Protein AF-Q822H2-F1 (afdb_monomer_lite)

Organism: Chlamydia caviae (strain ATCC VR-813 / DSM 19441 / 03DC25 / GPIC) (NCBI:txid227941)

Foldseek 3Di:
DVVVVVVLVVVLVVVLVPDDPVLNVVLVVLLVVLVVLLVVLVVVLVVVVVCCCVPVVDDPPDQVVSLVSLVVDPSSVSNLVSLQVNCVSSVHDSVCSDSVNDDSVVVVVSVVVSVVVVVVSVVVVVVVVVVVVVVVVVVVVVVVVVVVVVVVVVVVVVVVVVVVVVVVVVVVVVVD

Structure (mmCIF, N/CA/C/O backbone):
data_AF-Q822H2-F1
#
_entry.id   AF-Q822H2-F1
#
loop_
_atom_site.group_PDB
_atom_site.id
_atom_site.type_symbol
_atom_site.label_atom_id
_atom_site.label_alt_id
_atom_site.label_comp_id
_atom_site.label_asym_id
_atom_site.label_entity_id
_atom_site.label_seq_id
_atom_site.pdbx_PDB_ins_code
_atom_site.Cartn_x
_atom_site.Cartn_y
_atom_site.Cartn_z
_atom_site.occupancy
_atom_site.B_iso_or_equiv
_atom_site.auth_seq_id
_atom_site.auth_comp_id
_atom_site.auth_asym_id
_atom_site.auth_atom_id
_atom_site.pdbx_PDB_model_num
ATOM 1 N N . MET A 1 1 ? -24.611 4.554 -2.591 1.00 46.03 1 MET A N 1
ATOM 2 C CA . MET A 1 1 ? -23.243 4.118 -2.223 1.00 46.03 1 MET A CA 1
ATOM 3 C C . MET A 1 1 ? -22.209 4.494 -3.280 1.00 46.03 1 MET A C 1
ATOM 5 O O . MET A 1 1 ? -21.252 5.153 -2.912 1.00 46.03 1 MET A O 1
ATOM 9 N N . GLN A 1 2 ? -22.403 4.170 -4.566 1.00 32.94 2 GLN A N 1
ATOM 10 C CA . GLN A 1 2 ? -21.425 4.441 -5.641 1.00 32.94 2 GLN A CA 1
ATOM 11 C C . GLN A 1 2 ? -20.994 5.918 -5.790 1.00 32.94 2 GLN A C 1
ATOM 13 O O . GLN A 1 2 ? -19.800 6.196 -5.776 1.00 32.94 2 GLN A O 1
ATOM 18 N N . GLU A 1 3 ? -21.927 6.878 -5.804 1.00 32.03 3 GLU A N 1
ATOM 19 C CA . GLU A 1 3 ? -21.590 8.315 -5.943 1.00 32.03 3 GLU A CA 1
ATOM 20 C C . GLU A 1 3 ? -20.740 8.882 -4.790 1.00 32.03 3 GLU A C 1
ATOM 22 O O . GLU A 1 3 ? -19.946 9.804 -4.980 1.00 32.03 3 GLU A O 1
ATOM 27 N N . HIS A 1 4 ? -20.906 8.351 -3.574 1.00 41.09 4 HIS A N 1
ATOM 28 C CA . HIS A 1 4 ? -20.140 8.798 -2.407 1.00 41.09 4 HIS A CA 1
ATOM 29 C C . HIS A 1 4 ? -18.696 8.282 -2.443 1.00 41.09 4 HIS A C 1
ATOM 31 O O . HIS A 1 4 ? -17.794 8.966 -1.961 1.00 41.09 4 HIS A O 1
ATOM 37 N N . VAL A 1 5 ? -18.483 7.104 -3.036 1.00 45.78 5 VAL A N 1
ATOM 38 C CA . VAL A 1 5 ? -17.160 6.501 -3.232 1.00 45.78 5 VAL A CA 1
ATOM 39 C C . VAL A 1 5 ? -16.398 7.238 -4.338 1.00 45.78 5 VAL A C 1
ATOM 41 O O . VAL A 1 5 ? -15.243 7.599 -4.133 1.00 45.78 5 VAL A O 1
ATOM 44 N N . GLU A 1 6 ? -17.053 7.575 -5.454 1.00 45.03 6 GLU A N 1
ATOM 45 C CA . GLU A 1 6 ? -16.429 8.322 -6.562 1.00 45.03 6 GLU A CA 1
ATOM 46 C C . GLU A 1 6 ? -16.009 9.744 -6.159 1.00 45.03 6 GLU A C 1
ATOM 48 O O . GLU A 1 6 ? -14.879 10.158 -6.424 1.00 45.03 6 GLU A O 1
ATOM 53 N N . LYS A 1 7 ? -16.865 10.483 -5.435 1.00 52.97 7 LYS A N 1
ATOM 54 C CA . LYS A 1 7 ? -16.507 11.822 -4.924 1.00 52.97 7 LYS A CA 1
ATOM 55 C C . LYS A 1 7 ? -15.337 11.793 -3.938 1.00 52.97 7 LYS A C 1
ATOM 57 O O . LYS A 1 7 ? -14.556 12.742 -3.893 1.00 52.97 7 LYS A O 1
ATOM 62 N N . ARG A 1 8 ? -15.219 10.733 -3.133 1.00 53.25 8 ARG A N 1
ATOM 63 C CA . ARG A 1 8 ? -14.125 10.566 -2.163 1.00 53.25 8 ARG A CA 1
ATOM 64 C C . ARG A 1 8 ? -12.818 10.153 -2.841 1.00 53.25 8 ARG A C 1
ATOM 66 O O . ARG A 1 8 ? -11.791 10.739 -2.516 1.00 53.25 8 ARG A O 1
ATOM 73 N N . SER A 1 9 ? -12.875 9.259 -3.831 1.00 52.75 9 SER A N 1
ATOM 74 C CA . SER A 1 9 ? -11.721 8.888 -4.668 1.00 52.75 9 SER A CA 1
ATOM 75 C C . SER A 1 9 ? -11.127 10.107 -5.376 1.00 52.75 9 SER A C 1
ATOM 77 O O . SER A 1 9 ? -9.930 10.355 -5.282 1.00 52.75 9 SER A O 1
ATOM 79 N N . SER A 1 10 ? -11.978 10.946 -5.976 1.00 57.53 10 SER A N 1
ATOM 80 C CA . SER A 1 10 ? -11.544 12.160 -6.680 1.00 57.53 10 SER A CA 1
ATOM 81 C C . SER A 1 10 ? -10.872 13.190 -5.759 1.00 57.53 10 SER A C 1
ATOM 83 O O . SER A 1 10 ? -9.892 13.831 -6.139 1.00 57.53 10 SER A O 1
ATOM 85 N N . ARG A 1 11 ? -11.358 13.337 -4.518 1.00 57.97 11 ARG A N 1
ATOM 86 C CA . ARG A 1 11 ? -10.758 14.252 -3.533 1.00 57.97 11 ARG A CA 1
ATOM 87 C C . ARG A 1 11 ? -9.379 13.771 -3.085 1.00 57.97 11 ARG A C 1
ATOM 89 O O . ARG A 1 11 ? -8.495 14.592 -2.850 1.00 57.97 11 ARG A O 1
ATOM 96 N N . MET A 1 12 ? -9.203 12.460 -2.994 1.00 58.16 12 MET A N 1
ATOM 97 C CA . MET A 1 12 ? -7.964 11.839 -2.559 1.00 58.16 12 MET A CA 1
ATOM 98 C C . MET A 1 12 ? -6.890 11.858 -3.653 1.00 58.16 12 MET A C 1
ATOM 100 O O . MET A 1 12 ? -5.754 12.236 -3.380 1.00 58.16 12 MET A O 1
ATOM 104 N N . GLU A 1 13 ? -7.269 11.586 -4.902 1.00 58.16 13 GLU A N 1
ATOM 105 C CA . GLU A 1 13 ? -6.408 11.778 -6.079 1.00 58.16 13 GLU A CA 1
ATOM 106 C C . GLU A 1 13 ? -5.915 13.233 -6.182 1.00 58.16 13 GLU A C 1
ATOM 108 O O . GLU A 1 13 ? -4.716 13.465 -6.326 1.00 58.16 13 GLU A O 1
ATOM 113 N N . SER A 1 14 ? -6.794 14.221 -5.956 1.00 59.69 14 SER A N 1
ATOM 114 C CA . SER A 1 14 ? -6.397 15.640 -5.977 1.00 59.69 14 SER A CA 1
ATOM 115 C C . SER A 1 14 ? -5.402 16.038 -4.879 1.00 59.69 14 SER A C 1
ATOM 117 O O . SER A 1 14 ? -4.651 16.998 -5.049 1.00 59.69 14 SER A O 1
ATOM 119 N N . TYR A 1 15 ? -5.392 15.323 -3.747 1.00 65.31 15 TYR A N 1
ATOM 120 C CA . TYR A 1 15 ? -4.466 15.601 -2.650 1.00 65.31 15 TYR A CA 1
ATOM 121 C C . TYR A 1 15 ? -3.052 15.169 -3.030 1.00 65.31 15 TYR A C 1
ATOM 123 O O . TYR A 1 15 ? -2.123 15.972 -2.946 1.00 65.31 15 TYR A O 1
ATOM 131 N N . PHE A 1 16 ? -2.907 13.943 -3.539 1.00 65.69 16 PHE A N 1
ATOM 132 C CA . PHE A 1 16 ? -1.616 13.421 -3.982 1.00 65.69 16 PHE A CA 1
ATOM 133 C C . PHE A 1 16 ? -1.045 14.170 -5.192 1.00 65.69 16 PHE A C 1
ATOM 135 O O . PHE A 1 16 ? 0.173 14.301 -5.287 1.00 65.69 16 PHE A O 1
ATOM 142 N N . ASP A 1 17 ? -1.893 14.695 -6.080 1.00 67.00 17 ASP A N 1
ATOM 143 C CA . ASP A 1 17 ? -1.457 15.492 -7.237 1.00 67.00 17 ASP A CA 1
ATOM 144 C C . ASP A 1 17 ? -0.901 16.876 -6.854 1.00 67.00 17 ASP A C 1
ATOM 146 O O . ASP A 1 17 ? -0.179 17.494 -7.636 1.00 67.00 17 ASP A O 1
ATOM 150 N N . SER A 1 18 ? -1.223 17.371 -5.654 1.00 71.31 18 SER A N 1
ATOM 151 C CA . SER A 1 18 ? -0.764 18.678 -5.159 1.00 71.31 18 SER A CA 1
ATOM 152 C C . SER A 1 18 ? 0.570 18.640 -4.403 1.00 71.31 18 SER A C 1
ATOM 154 O O . SER A 1 18 ? 1.120 19.698 -4.097 1.00 71.31 18 SER A O 1
ATOM 156 N N . MET A 1 19 ? 1.081 17.444 -4.098 1.00 76.38 19 MET A N 1
ATOM 157 C CA . MET A 1 19 ? 2.291 17.241 -3.298 1.00 76.38 19 MET A CA 1
ATOM 158 C C . MET A 1 19 ? 3.548 17.187 -4.167 1.00 76.38 19 MET A C 1
ATOM 160 O O . MET A 1 19 ? 3.522 16.697 -5.299 1.00 76.38 19 MET A O 1
ATOM 164 N N . SER A 1 20 ? 4.676 17.642 -3.620 1.00 77.62 20 SER A N 1
ATOM 165 C CA . SER A 1 20 ? 5.979 17.393 -4.240 1.00 77.62 20 SER A CA 1
ATOM 166 C C . SER A 1 20 ? 6.336 15.898 -4.178 1.00 77.62 20 SER A C 1
ATOM 168 O O . SER A 1 20 ? 5.795 15.146 -3.364 1.00 77.62 20 SER A O 1
ATOM 170 N N . ASN A 1 21 ? 7.274 15.444 -5.016 1.00 74.25 21 ASN A N 1
ATOM 171 C CA . ASN A 1 21 ? 7.741 14.052 -4.960 1.00 74.25 21 ASN A CA 1
ATOM 172 C C . ASN A 1 21 ? 8.345 13.695 -3.591 1.00 74.25 21 ASN A C 1
ATOM 174 O O . ASN A 1 21 ? 8.115 12.597 -3.098 1.00 74.25 21 ASN A O 1
ATOM 178 N N . GLU A 1 22 ? 9.069 14.626 -2.970 1.00 76.94 22 GLU A N 1
ATOM 179 C CA . GLU A 1 22 ? 9.709 14.438 -1.660 1.00 76.94 22 GLU A CA 1
ATOM 180 C C . GLU A 1 22 ? 8.665 14.341 -0.540 1.00 76.94 22 GLU A C 1
ATOM 182 O O . GLU A 1 22 ? 8.757 13.483 0.334 1.00 76.94 22 GLU A O 1
ATOM 187 N N . GLU A 1 23 ? 7.626 15.178 -0.589 1.00 79.44 23 GLU A N 1
ATOM 188 C CA . GLU A 1 23 ? 6.507 15.119 0.355 1.00 79.44 23 GLU A CA 1
ATOM 189 C C . GLU A 1 23 ? 5.707 13.823 0.189 1.00 79.44 23 GLU A C 1
ATOM 191 O O . GLU A 1 23 ? 5.246 13.241 1.170 1.00 79.44 23 GLU A O 1
ATOM 196 N N . ARG A 1 24 ? 5.544 13.359 -1.055 1.00 78.38 24 ARG A N 1
ATOM 197 C CA . ARG A 1 24 ? 4.841 12.114 -1.370 1.00 78.38 24 ARG A CA 1
ATOM 198 C C . ARG A 1 24 ? 5.603 10.893 -0.862 1.00 78.38 24 ARG A C 1
ATOM 200 O O . ARG A 1 24 ? 4.973 9.972 -0.355 1.00 78.38 24 ARG A O 1
ATOM 207 N N . GLU A 1 25 ? 6.928 10.893 -0.982 1.00 80.31 25 GLU A N 1
ATOM 208 C CA . GLU A 1 25 ? 7.800 9.834 -0.464 1.00 80.31 25 GLU A CA 1
ATOM 209 C C . GLU A 1 25 ? 7.819 9.827 1.073 1.00 80.31 25 GLU A C 1
ATOM 211 O O . GLU A 1 25 ? 7.608 8.783 1.681 1.00 80.31 25 GLU A O 1
ATOM 216 N N . ALA A 1 26 ? 7.922 10.996 1.713 1.00 84.69 26 ALA A N 1
ATOM 217 C CA . ALA A 1 26 ? 7.837 11.100 3.172 1.00 84.69 26 ALA A CA 1
ATOM 218 C C . ALA A 1 26 ? 6.476 10.628 3.720 1.00 84.69 26 ALA A C 1
ATOM 220 O O . ALA A 1 26 ? 6.416 9.904 4.715 1.00 84.69 26 ALA A O 1
ATOM 221 N N . LEU A 1 27 ? 5.377 11.001 3.055 1.00 85.19 27 LEU A N 1
ATOM 222 C CA . LEU A 1 27 ? 4.035 10.529 3.402 1.00 85.19 27 LEU A CA 1
ATOM 223 C C . LEU A 1 27 ? 3.900 9.015 3.195 1.00 85.19 27 LEU A C 1
ATOM 225 O O . LEU A 1 27 ? 3.274 8.342 4.009 1.00 85.19 27 LEU A O 1
ATOM 229 N N . ALA A 1 28 ? 4.481 8.478 2.122 1.00 83.38 28 ALA A N 1
ATOM 230 C CA . ALA A 1 28 ? 4.484 7.050 1.827 1.00 83.38 28 ALA A CA 1
ATOM 231 C C . ALA A 1 28 ? 5.176 6.239 2.933 1.00 83.38 28 ALA A C 1
ATOM 233 O O . ALA A 1 28 ? 4.590 5.279 3.431 1.00 83.38 28 ALA A O 1
ATOM 234 N N . ASP A 1 29 ? 6.361 6.663 3.374 1.00 86.94 29 ASP A N 1
ATOM 235 C CA . ASP A 1 29 ? 7.103 6.002 4.455 1.00 86.94 29 ASP A CA 1
ATOM 236 C C . ASP A 1 29 ? 6.360 6.080 5.799 1.00 86.94 29 ASP A C 1
ATOM 238 O O . ASP A 1 29 ? 6.327 5.116 6.575 1.00 86.94 29 ASP A O 1
ATOM 242 N N . GLN A 1 30 ? 5.719 7.221 6.068 1.00 89.75 30 GLN A N 1
ATOM 243 C CA . GLN A 1 30 ? 4.905 7.407 7.266 1.00 89.75 30 GLN A CA 1
ATOM 244 C C . GLN A 1 30 ? 3.674 6.491 7.254 1.00 89.75 30 GLN A C 1
ATOM 246 O O . GLN A 1 30 ? 3.387 5.831 8.253 1.00 89.75 30 GLN A O 1
ATOM 251 N N . LEU A 1 31 ? 2.973 6.405 6.121 1.00 89.56 31 LEU A N 1
ATOM 252 C CA . LEU A 1 31 ? 1.834 5.505 5.952 1.00 89.56 31 LEU A CA 1
ATOM 253 C C . LEU A 1 31 ? 2.256 4.036 6.054 1.00 89.56 31 LEU A C 1
ATOM 255 O O . LEU A 1 31 ? 1.596 3.282 6.762 1.00 89.56 31 LEU A O 1
ATOM 259 N N . ASP A 1 32 ? 3.358 3.632 5.416 1.00 90.00 32 ASP A N 1
ATOM 260 C CA . ASP A 1 32 ? 3.882 2.261 5.494 1.00 90.00 32 ASP A CA 1
ATOM 261 C C . ASP A 1 32 ? 4.180 1.868 6.955 1.00 90.00 32 ASP A C 1
ATOM 263 O O . ASP A 1 32 ? 3.795 0.783 7.399 1.00 90.00 32 ASP A O 1
ATOM 267 N N . SER A 1 33 ? 4.764 2.782 7.737 1.00 92.06 33 SER A N 1
ATOM 268 C CA . SER A 1 33 ? 5.019 2.577 9.170 1.00 92.06 33 SER A CA 1
ATOM 269 C C . SER A 1 33 ? 3.724 2.419 9.979 1.00 92.06 33 SER A C 1
ATOM 271 O O . SER A 1 33 ? 3.618 1.522 10.813 1.00 92.06 33 SER A O 1
ATOM 273 N N . LEU A 1 34 ? 2.711 3.250 9.720 1.00 93.69 34 LEU A N 1
ATOM 274 C CA . LEU A 1 34 ? 1.421 3.186 10.419 1.00 93.69 34 LEU A CA 1
ATOM 275 C C . LEU A 1 34 ? 0.611 1.936 10.041 1.00 93.69 34 LEU A C 1
ATOM 277 O O . LE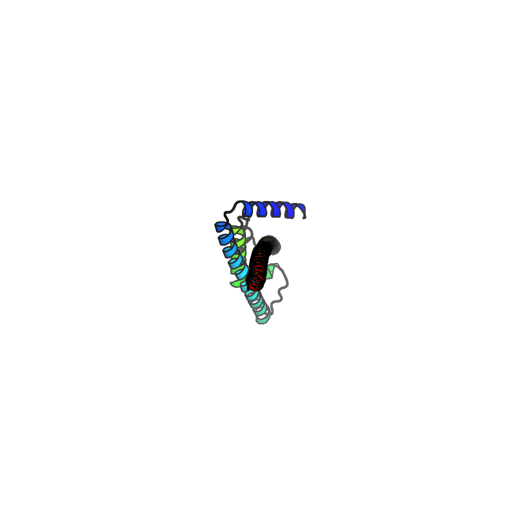U A 1 34 ? -0.006 1.310 10.903 1.00 93.69 34 LEU A O 1
ATOM 281 N N . PHE A 1 35 ? 0.642 1.520 8.773 1.00 91.25 35 PHE A N 1
ATOM 282 C CA . PHE A 1 35 ? 0.020 0.267 8.343 1.00 91.25 35 PHE A CA 1
ATOM 283 C C . PHE A 1 35 ? 0.683 -0.948 8.989 1.00 91.25 35 PHE A C 1
ATOM 285 O O . PHE A 1 35 ? -0.012 -1.903 9.339 1.00 91.25 35 PHE A O 1
ATOM 292 N N . GLN A 1 36 ? 2.000 -0.905 9.194 1.00 92.38 36 GLN A N 1
ATOM 293 C CA . GLN A 1 36 ? 2.707 -1.952 9.921 1.00 92.38 36 GLN A CA 1
ATOM 294 C C . GLN A 1 36 ? 2.227 -2.047 11.379 1.00 92.38 36 GLN A C 1
ATOM 296 O O . GLN A 1 36 ? 1.948 -3.151 11.847 1.00 92.38 36 GLN A O 1
ATOM 301 N N . VAL A 1 37 ? 2.026 -0.909 12.058 1.00 94.50 37 VAL A N 1
ATOM 302 C CA . VAL A 1 37 ? 1.448 -0.872 13.416 1.00 94.50 37 VAL A CA 1
ATOM 303 C C . VAL A 1 37 ? 0.068 -1.531 13.446 1.00 94.50 37 VAL A C 1
ATOM 305 O O . VAL A 1 37 ? -0.190 -2.351 14.322 1.00 94.50 37 VAL A O 1
ATOM 308 N N . LEU A 1 38 ? -0.805 -1.247 12.471 1.00 92.38 38 LEU A N 1
ATOM 309 C CA . LEU A 1 38 ? -2.130 -1.881 12.404 1.00 92.38 38 LEU A CA 1
ATOM 310 C C . LEU A 1 38 ? -2.050 -3.412 12.287 1.00 92.38 38 LEU A C 1
ATOM 312 O O . LEU A 1 38 ? -2.862 -4.117 12.887 1.00 92.38 38 LEU A O 1
ATOM 316 N N . VAL A 1 39 ? -1.083 -3.936 11.529 1.00 91.00 39 VAL A N 1
ATOM 317 C CA . VAL A 1 39 ? -0.891 -5.386 11.374 1.00 91.00 39 VAL A CA 1
ATOM 318 C C . VAL A 1 39 ? -0.379 -6.012 12.670 1.00 91.00 39 VAL A C 1
ATOM 320 O O . VAL A 1 39 ? -0.913 -7.033 13.102 1.00 91.00 39 VAL A O 1
ATOM 323 N N . GLU A 1 40 ? 0.643 -5.420 13.286 1.00 93.75 40 GLU A N 1
ATOM 324 C CA . GLU A 1 40 ? 1.274 -5.952 14.499 1.00 93.75 40 GLU A CA 1
ATOM 325 C C . GLU A 1 40 ? 0.329 -5.890 15.701 1.00 93.75 40 GLU A C 1
ATOM 327 O O . GLU A 1 40 ? 0.070 -6.907 16.347 1.00 93.75 40 GLU A O 1
ATOM 332 N N . GLU A 1 41 ? -0.259 -4.722 15.952 1.00 94.38 41 GLU A N 1
ATOM 333 C CA . GLU A 1 41 ? -1.172 -4.524 17.074 1.00 94.38 41 GLU A CA 1
ATOM 334 C C . GLU A 1 41 ? -2.497 -5.255 16.863 1.00 94.38 41 GLU A C 1
ATOM 336 O O . GLU A 1 41 ? -3.091 -5.713 17.831 1.00 94.38 41 GLU A O 1
ATOM 341 N N . GLY A 1 42 ? -2.945 -5.452 15.618 1.00 90.56 42 GLY A N 1
ATOM 342 C CA . GLY A 1 42 ? -4.109 -6.293 15.329 1.00 90.56 42 GLY A CA 1
ATOM 343 C C . GLY A 1 42 ? -3.897 -7.754 15.740 1.00 90.56 42 GLY A C 1
ATOM 344 O O . GLY A 1 42 ? -4.810 -8.396 16.263 1.00 90.56 42 GLY A O 1
ATOM 345 N N . GLN A 1 43 ? -2.683 -8.283 15.550 1.00 91.12 43 GLN A N 1
ATOM 346 C CA . GLN A 1 43 ? -2.332 -9.629 16.013 1.00 91.12 43 GLN A CA 1
ATOM 347 C C . GLN A 1 43 ? -2.240 -9.703 17.539 1.00 91.12 43 GLN A C 1
ATOM 349 O O . GLN A 1 43 ? -2.680 -10.699 18.116 1.00 91.12 43 GLN A O 1
ATOM 354 N N . GLU A 1 44 ? -1.690 -8.678 18.194 1.00 92.81 44 GLU A N 1
ATOM 355 C CA . GLU A 1 44 ? -1.645 -8.638 19.659 1.00 92.81 44 GLU A CA 1
ATOM 356 C C . GLU A 1 44 ? -3.033 -8.447 20.275 1.00 92.81 44 GLU A C 1
ATOM 358 O O . GLU A 1 44 ? -3.384 -9.190 21.184 1.00 92.81 44 GLU A O 1
ATOM 363 N N . LEU A 1 45 ? -3.886 -7.590 19.710 1.00 90.38 45 LEU A N 1
ATOM 364 C CA . LEU A 1 45 ? -5.274 -7.442 20.150 1.00 90.38 45 LEU A CA 1
ATOM 365 C C . LEU A 1 45 ? -6.026 -8.772 20.060 1.00 90.38 45 LEU A C 1
ATOM 367 O O . LEU A 1 45 ? -6.727 -9.158 20.991 1.00 90.38 45 LEU A O 1
ATOM 371 N N . TYR A 1 46 ? -5.843 -9.524 18.973 1.00 88.31 46 TYR A N 1
ATOM 372 C CA . TYR A 1 46 ? -6.435 -10.855 18.862 1.00 88.31 46 TYR A CA 1
ATOM 373 C C . TYR A 1 46 ? -5.966 -11.799 19.983 1.00 88.31 46 TYR A C 1
ATOM 375 O O . TYR A 1 46 ? -6.761 -12.580 20.512 1.00 88.31 46 TYR A O 1
ATOM 383 N N . ARG A 1 47 ? -4.686 -11.738 20.372 1.00 88.62 47 ARG A N 1
ATOM 384 C CA . ARG A 1 47 ? -4.147 -12.541 21.481 1.00 88.62 47 ARG A CA 1
ATOM 385 C C . ARG A 1 47 ? -4.692 -12.091 22.830 1.00 88.62 47 ARG A C 1
ATOM 387 O O . ARG A 1 47 ? -5.057 -12.959 23.623 1.00 88.62 47 ARG A O 1
ATOM 394 N N . ASP A 1 48 ? -4.778 -10.785 23.059 1.00 84.19 48 ASP A N 1
ATOM 395 C CA . ASP A 1 48 ? -5.345 -10.190 24.270 1.00 84.19 48 ASP A CA 1
ATOM 396 C C . ASP A 1 48 ? -6.796 -10.653 24.452 1.00 84.19 48 ASP A C 1
ATOM 398 O O . ASP A 1 48 ? -7.144 -11.232 25.482 1.00 84.19 48 ASP A O 1
ATOM 402 N N . LEU A 1 49 ? -7.617 -10.527 23.406 1.00 82.69 49 LEU A N 1
ATOM 403 C CA . LEU A 1 49 ? -9.009 -10.983 23.409 1.00 82.69 49 LEU A CA 1
ATOM 404 C C . LEU A 1 49 ? -9.114 -12.497 23.637 1.00 82.69 49 LEU A C 1
ATOM 406 O O . LEU A 1 49 ? -9.905 -12.955 24.462 1.00 82.69 49 LEU A O 1
ATOM 410 N N . ALA A 1 50 ? -8.281 -13.296 22.964 1.00 84.69 50 ALA A N 1
ATOM 411 C CA . ALA A 1 50 ? -8.279 -14.746 23.138 1.00 84.69 50 ALA A CA 1
ATOM 412 C C . ALA A 1 50 ? -7.881 -15.180 24.561 1.00 84.69 50 ALA A C 1
ATOM 414 O O . ALA A 1 50 ? -8.349 -16.218 25.037 1.00 84.69 50 ALA A O 1
ATOM 415 N N . LEU A 1 51 ? -7.006 -14.425 25.234 1.00 84.19 51 LEU A N 1
ATOM 416 C CA . LEU A 1 51 ? -6.639 -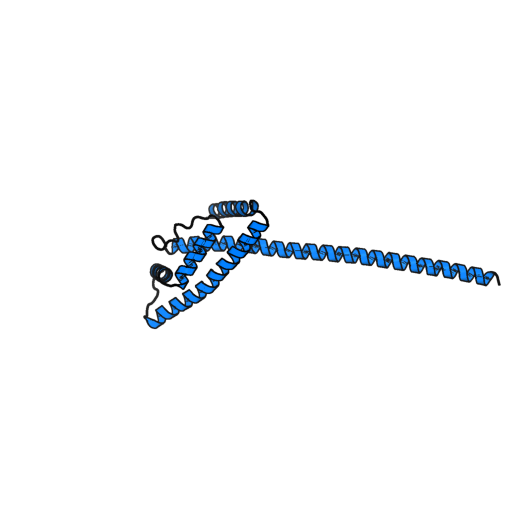14.656 26.631 1.00 84.19 51 LEU A CA 1
ATOM 417 C C . LEU A 1 51 ? -7.779 -14.284 27.577 1.00 84.19 51 LEU A C 1
ATOM 419 O O . LEU A 1 51 ? -8.081 -15.072 28.470 1.00 84.19 51 LEU A O 1
ATOM 423 N N . ILE A 1 52 ? -8.431 -13.141 27.360 1.00 79.00 52 ILE A N 1
ATOM 424 C CA . ILE A 1 52 ? -9.573 -12.684 28.164 1.00 79.00 52 ILE A CA 1
ATOM 425 C C . ILE A 1 52 ? -10.713 -13.704 28.091 1.00 79.00 52 ILE A C 1
ATOM 427 O O . ILE A 1 52 ? -11.150 -14.211 29.124 1.00 79.00 52 ILE A O 1
ATOM 431 N N . CYS A 1 53 ? -11.102 -14.129 26.885 1.00 79.62 53 CYS A N 1
ATOM 432 C CA . CYS A 1 53 ? -12.141 -15.146 26.705 1.00 79.62 53 CYS A CA 1
ATOM 433 C C . CYS A 1 53 ? -11.809 -16.470 27.416 1.00 79.62 53 CYS A C 1
ATOM 435 O O . CYS A 1 53 ? -12.693 -17.115 27.974 1.00 79.62 53 CYS A O 1
ATOM 437 N N . LYS A 1 54 ? -10.532 -16.883 27.425 1.00 81.62 54 LYS A N 1
ATOM 438 C CA . LYS A 1 54 ? -10.094 -18.125 28.088 1.00 81.62 54 LYS A CA 1
ATOM 439 C C . LYS A 1 54 ? -10.008 -18.013 29.606 1.00 81.62 54 LYS A C 1
ATOM 441 O O . LYS A 1 54 ? -10.309 -18.984 30.294 1.00 81.62 54 LYS A O 1
ATOM 446 N N . ASN A 1 55 ? -9.534 -16.884 30.121 1.00 78.50 55 ASN A N 1
ATOM 447 C CA . ASN A 1 55 ? -9.264 -16.710 31.547 1.00 78.50 55 ASN A CA 1
ATOM 448 C C . ASN A 1 55 ? -10.523 -16.333 32.326 1.00 78.50 55 ASN A C 1
ATOM 450 O O . ASN A 1 55 ? -10.692 -16.769 33.463 1.00 78.50 55 ASN A O 1
ATOM 454 N N . GLU A 1 56 ? -11.402 -15.541 31.717 1.00 72.25 56 GLU A N 1
ATOM 455 C CA . GLU A 1 56 ? -12.578 -14.983 32.384 1.00 72.25 56 GLU A CA 1
ATOM 456 C C . GLU A 1 56 ? -13.870 -15.732 32.015 1.00 72.25 56 GLU A C 1
ATOM 458 O O . GLU A 1 56 ? -14.930 -15.416 32.549 1.00 72.25 56 GLU A O 1
ATOM 463 N N . ASN A 1 57 ? -13.791 -16.759 31.148 1.00 68.12 57 ASN A N 1
ATOM 464 C CA . ASN A 1 57 ? -14.949 -17.458 30.564 1.00 68.12 57 ASN A CA 1
ATOM 465 C C . ASN A 1 57 ? -15.978 -16.480 29.962 1.00 68.12 57 ASN A C 1
ATOM 467 O O . ASN A 1 57 ? -17.183 -16.730 29.992 1.00 68.12 57 ASN A O 1
ATOM 471 N N . ILE A 1 58 ? -15.500 -15.350 29.439 1.00 70.00 58 ILE A N 1
ATOM 472 C CA . ILE A 1 58 ? -16.338 -14.344 28.792 1.00 70.00 58 ILE A CA 1
ATOM 473 C C . ILE A 1 58 ? -16.546 -14.761 27.339 1.00 70.00 58 ILE A C 1
ATOM 475 O O . ILE A 1 58 ? -15.586 -14.873 26.570 1.00 70.00 58 ILE A O 1
ATOM 479 N N . GLU A 1 59 ? -17.804 -14.958 26.955 1.00 69.31 59 GLU A N 1
ATOM 480 C CA . GLU A 1 59 ? -18.203 -14.983 25.552 1.00 69.31 59 GLU A CA 1
ATOM 481 C C . GLU A 1 59 ? -18.391 -13.535 25.082 1.00 69.31 59 GLU A C 1
ATOM 483 O O . GLU A 1 59 ? -19.118 -12.756 25.696 1.00 69.31 59 GLU A O 1
ATOM 488 N N . LEU A 1 60 ? -17.689 -13.155 24.011 1.00 72.31 60 LEU A N 1
ATOM 489 C CA . LEU A 1 60 ? -17.909 -11.879 23.332 1.00 72.31 60 LEU A CA 1
ATOM 490 C C . LEU A 1 60 ? -19.211 -11.983 22.539 1.00 72.31 60 LEU A C 1
ATOM 492 O O . LEU A 1 60 ? -19.221 -12.460 21.406 1.00 72.31 60 LEU A O 1
ATOM 496 N N . GLU A 1 61 ? -20.313 -11.591 23.169 1.00 72.94 61 GLU A N 1
ATOM 497 C CA . GLU A 1 61 ? -21.666 -11.754 22.626 1.00 72.94 61 GLU A CA 1
ATOM 498 C C . GLU A 1 61 ? -22.141 -10.532 21.824 1.00 72.94 61 GLU A C 1
ATOM 500 O O . GLU A 1 61 ? -23.171 -10.602 21.152 1.00 72.94 61 GLU A O 1
ATOM 505 N N . SER A 1 62 ? -21.413 -9.410 21.886 1.00 81.44 62 SER A N 1
ATOM 506 C CA . SER A 1 62 ? -21.802 -8.154 21.232 1.00 81.44 62 SER A CA 1
ATOM 507 C C . SER A 1 62 ? -20.616 -7.345 20.711 1.00 81.44 62 SER A C 1
ATOM 509 O O . SER A 1 62 ? -19.513 -7.389 21.263 1.00 81.44 62 SER A O 1
ATOM 511 N N . ASP A 1 63 ? -20.876 -6.555 19.670 1.00 83.44 63 ASP A N 1
ATOM 512 C CA . ASP A 1 63 ? -19.898 -5.644 19.078 1.00 83.44 63 ASP A CA 1
ATOM 513 C C . ASP A 1 63 ? -19.518 -4.518 20.056 1.00 83.44 63 ASP A C 1
ATOM 515 O O . ASP A 1 63 ? -18.370 -4.071 20.074 1.00 83.44 63 ASP A O 1
ATOM 519 N N . GLU A 1 64 ? -20.436 -4.096 20.934 1.00 85.25 64 GLU A N 1
ATOM 520 C CA . GLU A 1 64 ? -20.145 -3.106 21.975 1.00 85.25 64 GLU A CA 1
ATOM 521 C C . GLU A 1 64 ? -19.077 -3.596 22.960 1.00 85.25 64 GLU A C 1
ATOM 523 O O . GLU A 1 64 ? -18.173 -2.839 23.310 1.00 85.25 64 GLU A O 1
ATOM 528 N N . GLN A 1 65 ? -19.126 -4.868 23.369 1.00 83.38 65 GLN A N 1
ATOM 529 C CA . GLN A 1 65 ? -18.104 -5.445 24.251 1.00 83.38 65 GLN A CA 1
ATOM 530 C C . GLN A 1 65 ? -16.728 -5.480 23.579 1.00 83.38 65 GLN A C 1
ATOM 532 O O . GLN A 1 65 ? -15.720 -5.189 24.223 1.00 83.38 65 GLN A O 1
ATOM 537 N N . ALA A 1 66 ? -16.674 -5.793 22.282 1.00 83.50 66 ALA A N 1
ATOM 538 C CA . ALA A 1 66 ? -15.423 -5.776 21.529 1.00 83.50 66 ALA A CA 1
ATOM 539 C C . ALA A 1 66 ? -14.824 -4.361 21.453 1.00 83.50 66 ALA A C 1
ATOM 541 O O . ALA A 1 66 ? -13.610 -4.195 21.577 1.00 83.50 66 ALA A O 1
ATOM 542 N N . ILE A 1 67 ? -15.672 -3.340 21.300 1.00 88.38 67 ILE A N 1
ATOM 543 C CA . ILE A 1 67 ? -15.245 -1.938 21.286 1.00 88.38 67 ILE A CA 1
ATOM 544 C C . ILE A 1 67 ? -14.729 -1.488 22.652 1.00 88.38 67 ILE A C 1
ATOM 546 O O . ILE A 1 67 ? -13.687 -0.837 22.709 1.00 88.38 67 ILE A O 1
ATOM 550 N N . GLU A 1 68 ? -15.394 -1.846 23.748 1.00 87.69 68 GLU A N 1
ATOM 551 C CA . GLU A 1 68 ? -14.907 -1.499 25.089 1.00 87.69 68 GLU A CA 1
ATOM 552 C C . GLU A 1 68 ? -13.559 -2.168 25.390 1.00 87.69 68 GLU A C 1
ATOM 554 O O . GLU A 1 68 ? -12.617 -1.497 25.808 1.00 87.69 68 GLU A O 1
ATOM 559 N N . LEU A 1 69 ? -13.387 -3.443 25.031 1.00 85.38 69 LEU A N 1
ATOM 560 C CA . LEU A 1 69 ? -12.087 -4.114 25.150 1.00 85.38 69 LEU A CA 1
ATOM 561 C C . LEU A 1 69 ? -11.005 -3.468 24.278 1.00 85.38 69 LEU A C 1
ATOM 563 O O . LEU A 1 69 ? -9.841 -3.384 24.674 1.00 85.38 69 LEU A O 1
ATOM 567 N N . MET A 1 70 ? -11.366 -2.975 23.094 1.00 87.44 70 MET A N 1
ATOM 568 C CA . MET A 1 70 ? -10.438 -2.232 22.246 1.00 87.44 70 MET A CA 1
ATOM 569 C C . MET A 1 70 ? -10.024 -0.896 22.883 1.00 87.44 70 MET A C 1
ATOM 571 O O . MET A 1 70 ? -8.869 -0.494 22.761 1.00 87.44 70 MET A O 1
ATOM 575 N N . LYS A 1 71 ? -10.929 -0.214 23.593 1.00 89.56 71 LYS A N 1
ATOM 576 C CA . LYS A 1 71 ? -10.614 1.026 24.323 1.00 89.56 71 LYS A CA 1
ATOM 577 C C . LYS A 1 71 ? -9.734 0.775 25.547 1.00 89.56 71 LYS A C 1
ATOM 579 O O . LYS A 1 71 ? -8.914 1.629 25.885 1.00 89.56 71 LYS A O 1
ATOM 584 N N . GLU A 1 72 ? -9.910 -0.356 26.222 1.00 87.88 72 GLU A N 1
ATOM 585 C CA . GLU A 1 72 ? -9.194 -0.686 27.461 1.00 87.88 72 GLU A CA 1
ATOM 586 C C . GLU A 1 72 ? -7.833 -1.353 27.219 1.00 87.88 72 GLU A C 1
ATOM 588 O O . GLU A 1 72 ? -6.900 -1.166 28.005 1.00 87.88 72 GLU A O 1
ATOM 593 N N . SER A 1 73 ? -7.691 -2.113 26.132 1.00 89.12 73 SER A N 1
ATOM 594 C CA . SER A 1 73 ? -6.452 -2.829 25.818 1.00 89.12 73 SER A CA 1
ATOM 595 C C . SER A 1 73 ? -5.356 -1.898 25.272 1.00 89.12 73 SER A C 1
ATOM 597 O O . SER A 1 73 ? -5.626 -1.021 24.445 1.00 89.12 73 SER A O 1
ATOM 599 N N . PRO A 1 74 ? -4.079 -2.109 25.653 1.00 90.56 74 PRO A N 1
ATOM 600 C CA . PRO A 1 74 ? -2.959 -1.349 25.092 1.00 90.56 74 PRO A CA 1
ATOM 601 C C . PRO A 1 74 ? -2.831 -1.497 23.570 1.00 90.56 74 PRO A C 1
ATOM 603 O O . PRO A 1 74 ? -2.473 -0.545 22.875 1.00 90.56 74 PRO A O 1
ATOM 606 N N . SER A 1 75 ? -3.114 -2.690 23.045 1.00 91.88 75 SER A N 1
ATOM 607 C CA . SER A 1 75 ? -3.092 -2.991 21.612 1.00 91.88 75 SER A CA 1
ATOM 608 C C . SER A 1 75 ? -4.217 -2.268 20.870 1.00 91.88 75 SER A C 1
ATOM 610 O O . SER A 1 75 ? -3.963 -1.580 19.880 1.00 91.88 75 SER A O 1
ATOM 612 N N . GLY A 1 76 ? -5.444 -2.310 21.394 1.00 91.50 76 GLY A N 1
ATOM 613 C CA . GLY A 1 76 ? -6.578 -1.588 20.827 1.00 91.50 76 GLY A CA 1
ATOM 614 C C . GLY A 1 76 ? -6.384 -0.068 20.820 1.00 91.50 76 GLY A C 1
ATOM 615 O O . GLY A 1 76 ? -6.609 0.569 19.790 1.00 91.50 76 GLY A O 1
ATOM 616 N N . GLN A 1 77 ? -5.854 0.516 21.898 1.00 92.25 77 GLN A N 1
ATOM 617 C CA . GLN A 1 77 ? -5.522 1.946 21.940 1.00 92.25 77 GLN A CA 1
ATOM 618 C C . GLN A 1 77 ? -4.489 2.339 20.879 1.00 92.25 77 GLN A C 1
ATOM 620 O O . GLN A 1 77 ? -4.661 3.357 20.208 1.00 92.25 77 GLN A O 1
ATOM 625 N N . ARG A 1 78 ? -3.445 1.522 20.681 1.00 94.19 78 ARG A N 1
ATOM 626 C CA . ARG A 1 78 ? -2.432 1.760 19.640 1.00 94.19 78 ARG A CA 1
ATOM 627 C C . ARG A 1 78 ? -3.010 1.657 18.231 1.00 94.19 78 ARG A C 1
ATOM 629 O O . ARG A 1 78 ? -2.649 2.468 17.382 1.00 94.19 78 ARG A O 1
ATOM 636 N N . ILE A 1 79 ? -3.951 0.742 17.990 1.00 93.19 79 ILE A N 1
ATOM 637 C CA . ILE A 1 79 ? -4.695 0.678 16.721 1.00 93.19 79 ILE A CA 1
ATOM 638 C C . ILE A 1 79 ? -5.513 1.958 16.509 1.00 93.19 79 ILE A C 1
ATOM 640 O O . ILE A 1 79 ? -5.469 2.539 15.427 1.00 93.19 79 ILE A O 1
ATOM 644 N N . LEU A 1 80 ? -6.245 2.425 17.526 1.00 93.19 80 LEU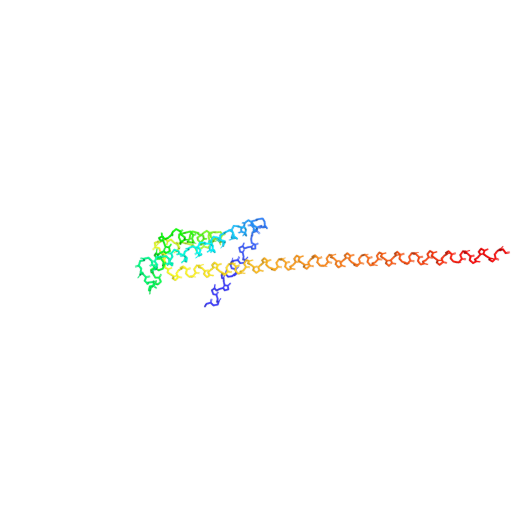 A N 1
ATOM 645 C CA . LEU A 1 80 ? -7.055 3.646 17.425 1.00 93.19 80 LEU A CA 1
ATOM 646 C C . LEU A 1 80 ? -6.196 4.896 17.202 1.00 93.19 80 LEU A C 1
ATOM 648 O O . LEU A 1 80 ? -6.604 5.791 16.460 1.00 93.19 80 LEU A O 1
ATOM 652 N N . GLU A 1 81 ? -5.023 4.967 17.833 1.00 93.44 81 GLU A N 1
ATOM 653 C CA . GLU A 1 81 ? -4.025 6.017 17.600 1.00 93.44 81 GLU A CA 1
ATOM 654 C C . GLU A 1 81 ? -3.522 5.966 16.150 1.00 93.44 81 GLU A C 1
ATOM 656 O O . GLU A 1 81 ? -3.625 6.958 15.436 1.00 93.44 81 GLU A O 1
ATOM 661 N N . ALA A 1 82 ? -3.108 4.789 15.665 1.00 93.81 82 ALA A N 1
ATOM 662 C CA . ALA A 1 82 ? -2.639 4.611 14.291 1.00 93.81 82 ALA A CA 1
ATOM 663 C C . ALA A 1 82 ? -3.712 4.992 13.257 1.00 93.81 82 ALA A C 1
ATOM 665 O O . ALA A 1 82 ? -3.413 5.658 12.268 1.00 93.81 82 ALA A O 1
ATOM 666 N N . CYS A 1 83 ? -4.979 4.639 13.493 1.00 92.44 83 CYS A N 1
ATOM 667 C CA . CYS A 1 83 ? -6.091 5.069 12.646 1.00 92.44 83 CYS A CA 1
ATOM 668 C C . CYS A 1 83 ? -6.246 6.598 12.624 1.00 92.44 83 CYS A C 1
ATOM 670 O O . CYS A 1 83 ? -6.441 7.179 11.554 1.00 92.44 83 CYS A O 1
ATOM 672 N N . ARG A 1 84 ? -6.145 7.263 13.784 1.00 92.69 84 ARG A N 1
ATOM 673 C CA . ARG A 1 84 ? -6.194 8.732 13.879 1.00 92.69 84 ARG A CA 1
ATOM 674 C C . ARG A 1 84 ? -5.015 9.377 13.156 1.00 92.69 84 ARG A C 1
ATOM 676 O O . ARG A 1 84 ? -5.225 10.321 12.397 1.00 92.69 84 ARG A O 1
ATOM 683 N N . ASP A 1 85 ? -3.816 8.830 13.309 1.00 93.38 85 ASP A N 1
ATOM 684 C CA . ASP A 1 85 ? -2.609 9.327 12.652 1.00 93.38 85 ASP A CA 1
ATOM 685 C C . ASP A 1 85 ? -2.678 9.172 11.133 1.00 93.38 85 ASP A C 1
ATOM 687 O O . ASP A 1 85 ? -2.362 10.118 10.411 1.00 93.38 85 ASP A O 1
ATOM 691 N N . ILE A 1 86 ? -3.164 8.031 10.628 1.00 90.94 86 ILE A N 1
ATOM 692 C CA . ILE A 1 86 ? -3.381 7.821 9.189 1.00 90.94 86 ILE A CA 1
ATOM 693 C C . ILE A 1 86 ? -4.355 8.873 8.654 1.00 90.94 86 ILE A C 1
ATOM 695 O O . ILE A 1 86 ? -4.053 9.558 7.678 1.00 90.94 86 ILE A O 1
ATOM 699 N N . LEU A 1 87 ? -5.510 9.043 9.301 1.00 89.69 87 LEU A N 1
ATOM 700 C CA . LEU A 1 87 ? -6.504 10.027 8.873 1.00 89.69 87 LEU A CA 1
ATOM 701 C C . LEU A 1 87 ? -5.952 11.458 8.941 1.00 89.69 87 LEU A C 1
ATOM 703 O O . LEU A 1 87 ? -6.175 12.233 8.014 1.00 89.69 87 LEU A O 1
ATOM 707 N N . SER A 1 88 ? -5.165 11.788 9.966 1.00 90.38 88 SER A N 1
ATOM 708 C CA . SER A 1 88 ? -4.485 13.080 10.109 1.00 90.38 88 SER A CA 1
ATOM 709 C C . SER A 1 88 ? -3.488 13.342 8.974 1.00 90.38 88 SER A C 1
ATOM 711 O O . SER A 1 88 ? -3.548 14.394 8.330 1.00 90.38 88 SER A O 1
ATOM 713 N N . CYS A 1 89 ? -2.643 12.358 8.636 1.00 87.25 89 CYS A N 1
ATOM 714 C CA . CYS A 1 89 ? -1.709 12.431 7.503 1.00 87.25 89 CYS A CA 1
ATOM 715 C C . CYS A 1 89 ? -2.432 12.725 6.178 1.00 87.25 89 CYS A C 1
ATOM 717 O O . CYS A 1 89 ? -1.924 13.434 5.304 1.00 87.25 89 CYS A O 1
ATOM 719 N N . LEU A 1 90 ? -3.652 12.205 6.052 1.00 83.44 90 LEU A N 1
ATOM 720 C CA . LEU A 1 90 ? -4.511 12.331 4.879 1.00 83.44 90 LEU A CA 1
ATOM 721 C C . LEU A 1 90 ? -5.482 13.518 4.963 1.00 83.44 90 LEU A C 1
ATOM 723 O O . LEU A 1 90 ? -6.295 13.713 4.058 1.00 83.44 90 LEU A O 1
ATOM 727 N N . ARG A 1 91 ? -5.413 14.314 6.040 1.00 84.69 91 ARG A N 1
ATOM 728 C CA . ARG A 1 91 ? -6.314 15.443 6.333 1.00 84.69 91 ARG A CA 1
ATOM 729 C C . ARG A 1 91 ? -7.796 15.053 6.290 1.00 84.69 91 ARG A C 1
ATOM 731 O O . ARG A 1 91 ? -8.652 15.819 5.837 1.00 84.69 91 ARG A O 1
ATOM 738 N N . MET A 1 92 ? -8.090 13.840 6.737 1.00 84.00 92 MET A N 1
ATOM 739 C CA . MET A 1 92 ? -9.431 13.293 6.876 1.00 84.00 92 MET A CA 1
ATOM 740 C C . MET A 1 92 ? -9.936 13.489 8.310 1.00 84.00 92 MET A C 1
ATOM 742 O O . MET A 1 92 ? -9.142 13.448 9.247 1.00 84.00 92 MET A O 1
ATOM 746 N N . PRO A 1 93 ? -11.252 13.689 8.500 1.00 85.00 93 PRO A N 1
ATOM 747 C CA . PRO A 1 93 ? -11.825 13.840 9.832 1.00 85.00 93 PRO A CA 1
ATOM 748 C C . PRO A 1 93 ? -11.664 12.548 10.639 1.00 85.00 93 PRO A C 1
ATOM 750 O O . PRO A 1 93 ? -11.950 11.452 10.138 1.00 85.00 93 PRO A O 1
ATOM 753 N N . SER A 1 94 ? -11.241 12.688 11.891 1.00 86.56 94 SER A N 1
ATOM 754 C CA . SER A 1 94 ? -10.936 11.587 12.813 1.00 86.56 94 SER A CA 1
ATOM 755 C C . SER A 1 94 ? -11.503 11.807 14.219 1.00 86.56 94 SER A C 1
ATOM 757 O O . SER A 1 94 ? -11.208 11.030 15.123 1.00 86.56 94 SER A O 1
ATOM 759 N N . GLU A 1 95 ? -12.293 12.863 14.420 1.00 82.94 95 GLU A N 1
ATOM 760 C CA . GLU A 1 95 ? -12.851 13.269 15.714 1.00 82.94 95 GLU A CA 1
ATOM 761 C C . GLU A 1 95 ? -13.741 12.177 16.329 1.00 82.94 95 GLU A C 1
ATOM 763 O O . GLU A 1 95 ? -13.806 12.034 17.549 1.00 82.94 95 GLU A O 1
ATOM 768 N N . ASP A 1 96 ? -14.358 11.362 15.474 1.00 83.62 96 ASP A N 1
ATOM 769 C CA . ASP A 1 96 ? -15.251 10.268 15.859 1.00 83.62 96 ASP A CA 1
ATOM 770 C C . ASP A 1 96 ? -14.505 9.028 16.403 1.00 83.62 96 ASP A C 1
ATOM 772 O O . ASP A 1 96 ? -15.134 8.107 16.913 1.00 83.62 96 ASP A O 1
ATOM 776 N N . LEU A 1 97 ? -13.166 8.981 16.304 1.00 83.81 97 LEU A N 1
ATOM 777 C CA . LEU A 1 97 ? -12.329 7.878 16.812 1.00 83.81 97 LEU A CA 1
ATOM 778 C C . LEU A 1 97 ? -11.828 8.099 18.248 1.00 83.81 97 LEU A C 1
ATOM 780 O O . LEU A 1 97 ? -10.893 7.430 18.692 1.00 83.81 97 LEU A O 1
ATOM 784 N N . ASN A 1 98 ? -12.399 9.057 18.976 1.00 83.62 98 ASN A N 1
ATOM 785 C CA . ASN A 1 98 ? -12.094 9.230 20.391 1.00 83.62 98 ASN A CA 1
ATOM 786 C C . ASN A 1 98 ? -12.855 8.198 21.247 1.00 83.62 98 ASN A C 1
ATOM 788 O O . ASN A 1 98 ? -13.913 7.701 20.866 1.00 83.62 98 ASN A O 1
ATOM 792 N N . ASN A 1 99 ? -12.335 7.883 22.435 1.00 79.00 99 ASN A N 1
ATOM 793 C CA . ASN A 1 99 ? -12.935 6.855 23.297 1.00 79.00 99 ASN A CA 1
ATOM 794 C C . ASN A 1 99 ? -14.389 7.165 23.703 1.00 79.00 99 ASN A C 1
ATOM 796 O O . ASN A 1 99 ? -15.150 6.243 23.990 1.00 79.00 99 ASN A O 1
ATOM 800 N N . GLU A 1 100 ? -14.772 8.444 23.711 1.00 80.50 100 GLU A N 1
ATOM 801 C CA . GLU A 1 100 ? -16.105 8.909 24.109 1.00 80.50 100 GLU A CA 1
ATOM 802 C C . GLU A 1 100 ? -17.176 8.654 23.036 1.00 80.50 100 GLU A C 1
ATOM 804 O O . GLU A 1 100 ? -18.298 8.297 23.382 1.00 80.50 100 GLU A O 1
ATOM 809 N N . ASN A 1 101 ? -16.840 8.799 21.749 1.00 79.62 101 ASN A N 1
ATOM 810 C CA . ASN A 1 101 ? -17.797 8.701 20.639 1.00 79.62 101 ASN A CA 1
ATOM 811 C C . ASN A 1 101 ? -17.646 7.420 19.807 1.00 79.62 101 ASN A C 1
ATOM 813 O O . ASN A 1 101 ? -18.462 7.167 18.919 1.00 79.62 101 ASN A O 1
ATOM 817 N N . LEU A 1 102 ? -16.610 6.620 20.069 1.00 87.44 102 LEU A N 1
ATOM 818 C CA . LEU A 1 102 ? -16.318 5.421 19.295 1.00 87.44 102 LEU A CA 1
ATOM 819 C C . LEU A 1 102 ? -17.428 4.372 19.446 1.00 87.44 102 LEU A C 1
ATOM 821 O O . LEU A 1 102 ? -17.638 3.820 20.532 1.00 87.44 102 LEU A O 1
ATOM 825 N N . SER A 1 103 ? -18.066 4.060 18.318 1.00 89.50 103 SER A N 1
ATOM 826 C CA . SER A 1 103 ? -18.952 2.913 18.121 1.00 89.50 103 SER A CA 1
ATOM 827 C C . SER A 1 103 ? -18.370 1.951 17.083 1.00 89.50 103 SER A C 1
ATOM 829 O O . SER A 1 103 ? -17.464 2.307 16.321 1.00 89.50 103 SER A O 1
ATOM 831 N N . PHE A 1 104 ? -18.915 0.736 17.025 1.00 86.94 104 PHE A N 1
ATOM 832 C CA . PHE A 1 104 ? -18.485 -0.271 16.057 1.00 86.94 104 PHE A CA 1
ATOM 833 C C . PHE A 1 104 ? -18.675 0.187 14.606 1.00 86.94 104 PHE A C 1
ATOM 835 O O . PHE A 1 104 ? -17.741 0.106 13.811 1.00 86.94 104 PHE A O 1
ATOM 842 N N . ASP A 1 105 ? -19.840 0.752 14.276 1.00 88.94 105 ASP A N 1
ATOM 843 C CA . ASP A 1 105 ? -20.131 1.251 12.926 1.00 88.94 105 ASP A CA 1
ATOM 844 C C . ASP A 1 105 ? -19.166 2.362 12.498 1.00 88.94 105 ASP A C 1
ATOM 846 O O . ASP A 1 105 ? -18.683 2.376 11.364 1.00 88.94 105 ASP A O 1
ATOM 850 N N . VAL A 1 106 ? -18.853 3.283 13.417 1.00 89.38 106 VAL A N 1
ATOM 851 C CA . VAL A 1 106 ? -17.895 4.367 13.169 1.00 89.38 106 VAL A CA 1
ATOM 852 C C . VAL A 1 106 ? -16.509 3.790 12.909 1.00 89.38 106 VAL A C 1
ATOM 854 O O . VAL A 1 106 ? -15.869 4.162 11.924 1.00 89.38 106 VAL A O 1
ATOM 857 N N . LEU A 1 107 ? -16.054 2.857 13.748 1.00 89.06 107 LEU A N 1
ATOM 858 C CA . LEU A 1 107 ? -14.764 2.201 13.567 1.00 89.06 107 LEU A CA 1
ATOM 859 C C . LEU A 1 107 ? -14.694 1.475 12.219 1.00 89.06 107 LEU A C 1
ATOM 861 O O . LEU A 1 107 ? -13.740 1.672 11.468 1.00 89.06 107 LEU A O 1
ATOM 865 N N . LEU A 1 108 ? -15.714 0.681 11.889 1.00 89.44 108 LEU A N 1
ATOM 866 C CA . LEU A 1 108 ? -15.787 -0.071 10.641 1.00 89.44 108 LEU A CA 1
ATOM 867 C C . LEU A 1 108 ? -15.750 0.864 9.428 1.00 89.44 108 LEU A C 1
ATOM 869 O O . LEU A 1 108 ? -15.004 0.623 8.479 1.00 89.44 108 LEU A O 1
ATOM 873 N N . GLN A 1 109 ? -16.502 1.966 9.478 1.00 90.50 109 GLN A N 1
ATOM 874 C CA . GLN A 1 109 ? -16.501 2.971 8.423 1.00 90.50 109 GLN A CA 1
ATOM 875 C C . GLN A 1 109 ? -15.111 3.595 8.238 1.00 90.50 109 GLN A C 1
ATOM 877 O O . GLN A 1 109 ? -14.649 3.746 7.106 1.00 90.50 109 GLN A O 1
ATOM 882 N N . LYS A 1 110 ? -14.431 3.964 9.330 1.00 89.00 110 LYS A N 1
ATOM 883 C CA . LYS A 1 110 ? -13.087 4.558 9.261 1.00 89.00 110 LYS A CA 1
ATOM 884 C C . LYS A 1 110 ? -12.048 3.558 8.766 1.00 89.00 110 LYS A C 1
ATOM 886 O O . LYS A 1 110 ? -11.192 3.925 7.966 1.00 89.00 110 LYS A O 1
ATOM 891 N N . LEU A 1 111 ? -12.148 2.296 9.175 1.00 89.25 111 LEU A N 1
ATOM 892 C CA . LEU A 1 111 ? -11.283 1.230 8.676 1.00 89.25 111 LEU A CA 1
ATOM 893 C C . LEU A 1 111 ? -11.503 0.962 7.184 1.00 89.25 111 LEU A C 1
ATOM 895 O O . LEU A 1 111 ? -10.526 0.760 6.469 1.00 89.25 111 LEU A O 1
ATOM 899 N N . ASP A 1 112 ? -12.741 1.016 6.684 1.00 88.19 112 ASP A N 1
ATOM 900 C CA . ASP A 1 112 ? -12.996 0.912 5.241 1.00 88.19 112 ASP A CA 1
ATOM 901 C C . ASP A 1 112 ? -12.416 2.111 4.476 1.00 88.19 112 ASP A C 1
ATOM 903 O O . ASP A 1 112 ? -11.787 1.939 3.430 1.00 88.19 112 ASP A O 1
ATOM 907 N N . GLU A 1 113 ? -12.549 3.328 5.017 1.00 86.94 113 GLU A N 1
ATOM 908 C CA . GLU A 1 113 ? -11.902 4.524 4.465 1.00 86.94 113 GLU A CA 1
ATOM 909 C C . GLU A 1 113 ? -10.380 4.315 4.360 1.00 86.94 113 GLU A C 1
ATOM 911 O O . GLU A 1 113 ? -9.823 4.435 3.266 1.00 86.94 113 GLU A O 1
ATOM 916 N N . ILE A 1 114 ? -9.732 3.885 5.445 1.00 88.81 114 ILE A N 1
ATOM 917 C CA . ILE A 1 114 ? -8.297 3.566 5.497 1.00 88.81 114 ILE A CA 1
ATOM 918 C C . ILE A 1 114 ? -7.921 2.436 4.517 1.00 88.81 114 ILE A C 1
ATOM 920 O O . ILE A 1 114 ? -6.912 2.523 3.815 1.00 88.81 114 ILE A O 1
ATOM 924 N N . ALA A 1 115 ? -8.733 1.385 4.401 1.00 86.50 115 ALA A N 1
ATOM 925 C CA . ALA A 1 115 ? -8.477 0.273 3.486 1.00 86.50 115 ALA A CA 1
ATOM 926 C C . ALA A 1 115 ? -8.586 0.686 2.009 1.00 86.50 115 ALA A C 1
ATOM 928 O O . ALA A 1 115 ? -7.890 0.133 1.150 1.00 86.50 115 ALA A O 1
ATOM 929 N N . ASN A 1 116 ? -9.461 1.642 1.689 1.00 84.62 116 ASN A N 1
ATOM 930 C CA . ASN A 1 116 ? -9.559 2.215 0.348 1.00 84.62 116 ASN A CA 1
ATOM 931 C C . ASN A 1 116 ? -8.318 3.051 0.016 1.00 84.62 116 ASN A C 1
ATOM 933 O O . ASN A 1 116 ? -7.748 2.883 -1.063 1.00 84.62 116 ASN A O 1
ATOM 937 N N . VAL A 1 117 ? -7.849 3.866 0.964 1.00 80.38 117 VAL A N 1
ATOM 938 C CA . VAL A 1 117 ? -6.591 4.621 0.843 1.00 80.38 117 VAL A CA 1
ATOM 939 C C . VAL A 1 117 ? -5.424 3.693 0.544 1.00 80.38 117 VAL A C 1
ATOM 941 O O . VAL A 1 117 ? -4.692 3.891 -0.426 1.00 80.38 117 VAL A O 1
ATOM 944 N N . TRP A 1 118 ? -5.276 2.651 1.359 1.00 80.88 118 TRP A N 1
ATOM 945 C CA . TRP A 1 118 ? -4.196 1.689 1.214 1.00 80.88 118 TRP A CA 1
ATOM 946 C C . TRP A 1 118 ? -4.219 1.003 -0.154 1.00 80.88 118 TRP A C 1
ATOM 948 O O . TRP A 1 118 ? -3.182 0.883 -0.807 1.00 80.88 118 TRP A O 1
ATOM 958 N N . ARG A 1 119 ? -5.407 0.603 -0.629 1.00 79.19 119 ARG A N 1
ATOM 959 C CA . ARG A 1 119 ? -5.576 0.003 -1.961 1.00 79.19 119 ARG A CA 1
ATOM 960 C C . ARG A 1 119 ? -5.130 0.944 -3.077 1.00 79.19 119 ARG A C 1
ATOM 962 O O . ARG A 1 119 ? -4.419 0.504 -3.977 1.00 79.19 119 ARG A O 1
ATOM 969 N N . GLN A 1 120 ? -5.518 2.216 -3.017 1.00 75.56 120 GLN A N 1
ATOM 970 C CA . GLN A 1 120 ? -5.133 3.211 -4.023 1.00 75.56 120 GLN A CA 1
ATOM 971 C C . GLN A 1 120 ? -3.627 3.485 -4.008 1.00 75.56 120 GLN A C 1
ATOM 973 O O . GLN A 1 120 ? -2.979 3.449 -5.055 1.00 75.56 120 GLN A O 1
ATOM 978 N N . TYR A 1 121 ? -3.059 3.684 -2.819 1.00 73.44 121 TYR A N 1
ATOM 979 C CA . TYR A 1 121 ? -1.624 3.886 -2.634 1.00 73.44 121 TYR A CA 1
ATOM 980 C C . TYR A 1 121 ? -0.810 2.698 -3.168 1.00 73.44 121 TYR A C 1
ATOM 982 O O . TYR A 1 121 ? 0.106 2.878 -3.975 1.00 73.44 121 TYR A O 1
ATOM 990 N N . ARG A 1 122 ? -1.190 1.469 -2.798 1.00 73.31 122 ARG A N 1
ATOM 991 C CA . ARG A 1 122 ? -0.506 0.251 -3.243 1.00 73.31 122 ARG A CA 1
ATOM 992 C C . ARG A 1 122 ? -0.592 0.062 -4.754 1.00 73.31 122 ARG A C 1
ATOM 994 O O . ARG A 1 122 ? 0.416 -0.240 -5.386 1.00 73.31 122 ARG A O 1
ATOM 1001 N N . HIS A 1 123 ? -1.762 0.311 -5.342 1.00 74.50 123 HIS A N 1
ATOM 1002 C CA . HIS A 1 123 ? -1.937 0.245 -6.790 1.00 74.50 123 HIS A CA 1
ATOM 1003 C C . HIS A 1 123 ? -1.038 1.250 -7.528 1.00 74.50 123 HIS A C 1
ATOM 1005 O O . HIS A 1 123 ? -0.420 0.903 -8.534 1.00 74.50 123 HIS A O 1
ATOM 1011 N N . SER A 1 124 ? -0.907 2.473 -7.001 1.00 70.69 124 SER A N 1
ATOM 1012 C CA . SER A 1 124 ? 0.005 3.480 -7.551 1.00 70.69 124 SER A CA 1
ATOM 1013 C C . SER A 1 124 ? 1.466 3.022 -7.502 1.00 70.69 124 SER A C 1
ATOM 1015 O O . SER A 1 124 ? 2.172 3.170 -8.500 1.00 70.69 124 SER A O 1
ATOM 1017 N N . LYS A 1 125 ? 1.927 2.452 -6.377 1.00 70.94 125 LYS A N 1
ATOM 1018 C CA . LYS A 1 125 ? 3.304 1.936 -6.260 1.00 70.94 125 LYS A CA 1
ATOM 1019 C C . LYS A 1 125 ? 3.559 0.784 -7.229 1.00 70.94 125 LYS A C 1
ATOM 1021 O O . LYS A 1 125 ? 4.561 0.801 -7.940 1.00 70.94 125 LYS A O 1
ATOM 1026 N N . ASP A 1 126 ? 2.648 -0.184 -7.308 1.00 75.06 126 ASP A N 1
ATOM 1027 C CA . ASP A 1 126 ? 2.790 -1.336 -8.207 1.00 75.06 126 ASP A CA 1
ATOM 1028 C C . ASP A 1 126 ? 2.900 -0.889 -9.677 1.00 75.06 126 ASP A C 1
ATOM 1030 O O . ASP A 1 126 ? 3.752 -1.380 -10.423 1.00 75.06 126 ASP A O 1
ATOM 1034 N N . MET A 1 127 ? 2.109 0.109 -10.084 1.00 73.56 127 MET A N 1
ATOM 1035 C CA . MET A 1 127 ? 2.186 0.696 -11.425 1.00 73.56 127 MET A CA 1
ATOM 1036 C C . MET A 1 127 ? 3.510 1.430 -11.685 1.00 73.56 127 MET A C 1
ATOM 1038 O O . MET A 1 127 ? 4.040 1.365 -12.797 1.00 73.56 127 MET A O 1
ATOM 1042 N N . GLU A 1 128 ? 4.080 2.097 -10.679 1.00 77.25 128 GLU A N 1
ATOM 1043 C CA . GLU A 1 128 ? 5.392 2.741 -10.795 1.00 77.25 128 GLU A CA 1
ATOM 1044 C C . GLU A 1 128 ? 6.518 1.715 -10.995 1.00 77.25 128 GLU A C 1
ATOM 1046 O O . GLU A 1 128 ? 7.388 1.911 -11.849 1.00 77.25 128 GLU A O 1
ATOM 1051 N N . TYR A 1 129 ? 6.484 0.590 -10.270 1.00 75.94 129 TYR A N 1
ATOM 1052 C CA . TYR A 1 129 ? 7.439 -0.507 -10.461 1.00 75.94 129 TYR A CA 1
ATOM 1053 C C . TYR A 1 129 ? 7.364 -1.093 -11.871 1.00 75.94 129 TYR A C 1
ATOM 1055 O O . TYR A 1 129 ? 8.399 -1.256 -12.520 1.00 75.94 129 TYR A O 1
ATOM 1063 N N . VAL A 1 130 ? 6.151 -1.361 -12.365 1.00 82.56 130 VAL A N 1
ATOM 1064 C CA . VAL A 1 130 ? 5.936 -1.855 -13.735 1.00 82.56 130 VAL A CA 1
ATOM 1065 C C . VAL A 1 130 ? 6.506 -0.873 -14.756 1.00 82.56 130 VAL A C 1
ATOM 1067 O O . VAL A 1 130 ? 7.174 -1.283 -15.705 1.00 82.56 130 VAL A O 1
ATOM 1070 N N . ARG A 1 131 ? 6.303 0.431 -14.548 1.00 81.69 131 ARG A N 1
ATOM 1071 C CA . ARG A 1 131 ? 6.845 1.464 -15.433 1.00 81.69 131 ARG A CA 1
ATOM 1072 C C . ARG A 1 131 ? 8.375 1.494 -15.421 1.00 81.69 131 ARG A C 1
ATOM 1074 O O . ARG A 1 131 ? 8.980 1.515 -16.486 1.00 81.69 131 ARG A O 1
ATOM 1081 N N . LYS A 1 132 ? 9.009 1.439 -14.244 1.00 87.62 132 LYS A N 1
ATOM 1082 C CA . LYS A 1 132 ? 10.479 1.392 -14.125 1.00 87.62 132 LYS A CA 1
ATOM 1083 C C . LYS A 1 132 ? 11.074 0.151 -14.802 1.00 87.62 132 LYS A C 1
ATOM 1085 O O . LYS A 1 132 ? 12.109 0.253 -15.455 1.00 87.62 132 LYS A O 1
ATOM 1090 N N . ASP A 1 133 ? 10.426 -1.005 -14.669 1.00 92.31 133 ASP A N 1
ATOM 1091 C CA . ASP A 1 133 ? 10.840 -2.248 -15.334 1.00 92.31 133 ASP A CA 1
ATOM 1092 C C . ASP A 1 133 ? 10.741 -2.139 -16.867 1.00 92.31 133 ASP A C 1
ATOM 1094 O O . ASP A 1 133 ? 11.666 -2.539 -17.578 1.00 92.31 133 ASP A O 1
ATOM 1098 N N . LEU A 1 134 ? 9.669 -1.527 -17.385 1.00 92.94 134 LEU A N 1
ATOM 1099 C CA . LEU A 1 134 ? 9.532 -1.239 -18.816 1.00 92.94 134 LEU A CA 1
ATOM 1100 C C . LEU A 1 134 ? 10.633 -0.298 -19.322 1.00 92.94 134 LEU A C 1
ATOM 1102 O O . LEU A 1 134 ? 11.305 -0.642 -20.295 1.00 92.94 134 LEU A O 1
ATOM 1106 N N . ASP A 1 135 ? 10.890 0.814 -18.630 1.00 93.31 135 ASP A N 1
ATOM 1107 C CA . ASP A 1 135 ? 11.957 1.760 -18.985 1.00 93.31 135 ASP A CA 1
ATOM 1108 C C . ASP A 1 135 ? 13.338 1.073 -19.028 1.00 93.31 135 ASP A C 1
ATOM 1110 O O . ASP A 1 135 ? 14.148 1.326 -19.925 1.00 93.31 135 ASP A O 1
ATOM 1114 N N . MET A 1 136 ? 13.631 0.176 -18.076 1.00 93.06 136 MET A N 1
ATOM 1115 C CA . MET A 1 136 ? 14.888 -0.582 -18.082 1.00 93.06 136 MET A CA 1
ATOM 1116 C C . MET A 1 136 ? 14.986 -1.528 -19.281 1.00 93.06 136 MET A C 1
ATOM 1118 O O . MET A 1 136 ? 16.042 -1.603 -19.915 1.00 93.06 136 MET A O 1
ATOM 1122 N N . ARG A 1 137 ? 13.895 -2.221 -19.625 1.00 94.50 137 ARG A N 1
ATOM 1123 C CA . ARG A 1 137 ? 13.853 -3.100 -20.802 1.00 94.50 137 ARG A CA 1
ATOM 1124 C C . ARG A 1 137 ? 14.028 -2.325 -22.101 1.00 94.50 137 ARG A C 1
ATOM 1126 O O . ARG A 1 137 ? 14.732 -2.801 -22.990 1.00 94.50 137 ARG A O 1
ATOM 1133 N N . GLU A 1 138 ? 13.430 -1.143 -22.221 1.00 95.56 138 GLU A N 1
ATOM 1134 C CA . GLU A 1 138 ? 13.600 -0.285 -23.397 1.00 95.56 138 GLU A CA 1
ATOM 1135 C C . GLU A 1 138 ? 15.061 0.140 -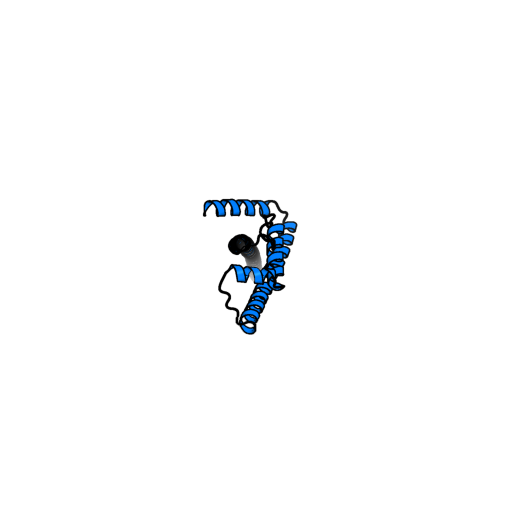23.578 1.00 95.56 138 GLU A C 1
ATOM 1137 O O . GLU A 1 138 ? 15.611 -0.018 -24.670 1.00 95.56 138 GLU A O 1
ATOM 1142 N N . ARG A 1 139 ? 15.732 0.560 -22.497 1.00 95.00 139 ARG A N 1
ATOM 1143 C CA . ARG A 1 139 ? 17.168 0.892 -22.525 1.00 95.00 139 ARG A CA 1
ATOM 1144 C C . ARG A 1 139 ? 18.041 -0.309 -22.879 1.00 95.00 139 ARG A C 1
ATOM 1146 O O . ARG A 1 139 ? 18.995 -0.175 -23.643 1.00 95.00 139 ARG A O 1
ATOM 1153 N N . GLU A 1 140 ? 17.727 -1.493 -22.355 1.00 96.88 140 GLU A N 1
ATOM 1154 C CA . GLU A 1 140 ? 18.459 -2.716 -22.698 1.00 96.88 140 GLU A CA 1
ATOM 1155 C C . GLU A 1 140 ? 18.289 -3.076 -24.184 1.00 96.88 140 GLU A C 1
ATOM 1157 O O . GLU A 1 140 ? 19.242 -3.496 -24.846 1.00 96.88 140 GLU A O 1
ATOM 1162 N N . LEU A 1 141 ? 17.084 -2.897 -24.733 1.00 97.38 141 LEU A N 1
ATOM 1163 C CA . LEU A 1 141 ? 16.814 -3.102 -26.155 1.00 97.38 141 LEU A CA 1
ATOM 1164 C C . LEU A 1 141 ? 17.566 -2.098 -27.030 1.00 97.38 141 LEU A C 1
ATOM 1166 O O . LEU A 1 141 ? 18.090 -2.486 -28.075 1.00 97.38 141 LEU A O 1
ATOM 1170 N N . GLU A 1 142 ? 17.633 -0.836 -26.618 1.00 97.00 142 GLU A N 1
ATOM 1171 C CA . GLU A 1 142 ? 18.390 0.204 -27.316 1.00 97.00 142 GLU A CA 1
ATOM 1172 C C . GLU A 1 142 ? 19.888 -0.123 -27.335 1.00 97.00 142 GLU A C 1
ATOM 1174 O O . GLU A 1 142 ? 20.485 -0.213 -28.407 1.00 97.00 142 GLU A O 1
ATOM 1179 N N . PHE A 1 143 ? 20.456 -0.494 -26.185 1.00 97.69 143 PHE A N 1
ATOM 1180 C CA . PHE A 1 143 ? 21.841 -0.958 -26.100 1.00 97.69 143 PHE A CA 1
ATOM 1181 C C . PHE A 1 143 ? 22.118 -2.170 -27.005 1.00 97.69 143 PHE A C 1
ATOM 1183 O O . PHE A 1 143 ? 23.140 -2.225 -27.692 1.00 97.69 143 PHE A O 1
ATOM 1190 N N . LYS A 1 144 ? 21.207 -3.152 -27.055 1.00 97.88 144 LYS A N 1
ATOM 1191 C CA . LYS A 1 144 ? 21.344 -4.318 -27.945 1.00 97.88 144 LYS A CA 1
ATOM 1192 C C . LYS A 1 144 ? 21.311 -3.927 -29.423 1.00 97.88 144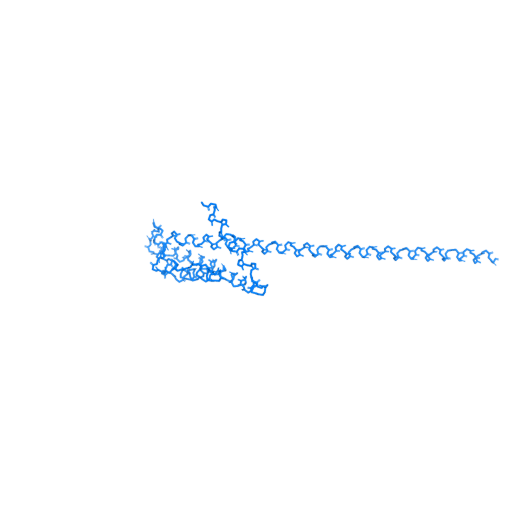 LYS A C 1
ATOM 1194 O O . LYS A 1 144 ? 22.053 -4.515 -30.210 1.00 97.88 144 LYS A O 1
ATOM 1199 N N . LYS A 1 145 ? 20.478 -2.956 -29.813 1.00 97.69 145 LYS A N 1
ATOM 1200 C CA . LYS A 1 145 ? 20.442 -2.434 -31.190 1.00 97.69 145 LYS A CA 1
ATOM 1201 C C . LYS A 1 145 ? 21.765 -1.769 -31.556 1.00 97.69 145 LYS A C 1
ATOM 1203 O O . LYS A 1 145 ? 22.314 -2.089 -32.610 1.00 97.69 145 LYS A O 1
ATOM 1208 N N . ASP A 1 146 ? 22.297 -0.928 -30.676 1.00 97.50 146 ASP A N 1
ATOM 1209 C CA . ASP A 1 146 ? 23.583 -0.258 -30.885 1.00 97.50 146 ASP A CA 1
ATOM 1210 C C . ASP A 1 146 ? 24.733 -1.263 -30.978 1.00 97.50 146 ASP A C 1
ATOM 1212 O O . ASP A 1 146 ? 25.571 -1.185 -31.879 1.00 97.50 146 ASP A O 1
ATOM 1216 N N . LEU A 1 147 ? 24.734 -2.273 -30.105 1.00 97.44 147 LEU A N 1
ATOM 1217 C CA . LEU A 1 147 ? 25.722 -3.346 -30.132 1.00 97.44 147 LEU A CA 1
ATOM 1218 C C . LEU A 1 147 ? 25.683 -4.120 -31.457 1.00 97.44 147 LEU A C 1
ATOM 1220 O O . LEU A 1 147 ? 26.732 -4.384 -32.046 1.00 97.44 147 LEU A O 1
ATOM 1224 N N . LEU A 1 148 ? 24.489 -4.468 -31.943 1.00 97.50 148 LEU A N 1
ATOM 1225 C CA . LEU A 1 148 ? 24.316 -5.148 -33.229 1.00 97.50 148 LEU A CA 1
ATOM 1226 C C . LEU A 1 148 ? 24.760 -4.269 -34.403 1.00 97.50 148 LEU A C 1
ATOM 1228 O O . LEU A 1 148 ? 25.421 -4.763 -35.319 1.00 97.50 148 LEU A O 1
ATOM 1232 N N . ALA A 1 149 ? 24.432 -2.976 -34.380 1.00 97.25 149 ALA A N 1
ATOM 1233 C CA . ALA A 1 149 ? 24.861 -2.027 -35.402 1.00 97.25 149 ALA A CA 1
ATOM 1234 C C . ALA A 1 149 ? 26.392 -1.921 -35.454 1.00 97.25 149 ALA A C 1
ATOM 1236 O O . ALA A 1 149 ? 26.985 -2.031 -36.529 1.00 97.25 149 ALA A O 1
ATOM 1237 N N . TRP A 1 150 ? 27.036 -1.813 -34.291 1.00 97.81 150 TRP A N 1
ATOM 1238 C CA . TRP A 1 150 ? 28.490 -1.790 -34.176 1.00 97.81 150 TRP A CA 1
ATOM 1239 C C . TRP A 1 150 ? 29.138 -3.094 -34.661 1.00 97.81 150 TRP A C 1
ATOM 1241 O O . TRP A 1 150 ? 30.118 -3.066 -35.408 1.00 97.81 150 TRP A O 1
ATOM 1251 N N . GLN A 1 151 ? 28.584 -4.253 -34.286 1.00 96.75 151 GLN A N 1
ATOM 1252 C CA . GLN A 1 151 ? 29.075 -5.552 -34.758 1.00 96.75 151 GLN A CA 1
ATOM 1253 C C . GLN A 1 151 ? 28.991 -5.661 -36.281 1.00 96.75 151 GLN A C 1
ATOM 1255 O O . GLN A 1 151 ? 29.952 -6.106 -36.910 1.00 96.75 151 GLN A O 1
ATOM 1260 N N . LYS A 1 152 ? 27.880 -5.207 -36.871 1.00 97.50 152 LYS A N 1
ATOM 1261 C CA . LYS A 1 152 ? 27.692 -5.180 -38.321 1.00 97.50 152 LYS A CA 1
ATOM 1262 C C . LYS A 1 152 ? 28.729 -4.286 -39.001 1.00 97.50 152 LYS A C 1
ATOM 1264 O O . LYS A 1 152 ? 29.410 -4.737 -39.921 1.00 97.50 152 LYS A O 1
ATOM 1269 N N . GLU A 1 153 ? 28.919 -3.065 -38.504 1.00 97.38 153 GLU A N 1
ATOM 1270 C CA . GLU A 1 153 ? 29.923 -2.136 -39.032 1.00 97.38 153 GLU A CA 1
ATOM 1271 C C . GLU A 1 153 ? 31.338 -2.730 -38.956 1.00 97.38 153 GLU A C 1
ATOM 1273 O O . GLU A 1 153 ? 32.110 -2.652 -39.916 1.00 97.38 153 GLU A O 1
ATOM 1278 N N . LYS A 1 154 ? 31.675 -3.377 -37.835 1.00 96.75 154 LYS A N 1
ATOM 1279 C CA . LYS A 1 154 ? 32.954 -4.071 -37.670 1.00 96.75 154 LYS A CA 1
ATOM 1280 C C . LYS A 1 154 ? 33.126 -5.175 -38.716 1.00 96.75 154 LYS A C 1
ATOM 1282 O O . LYS A 1 154 ? 34.167 -5.226 -39.373 1.00 96.75 154 LYS A O 1
ATOM 1287 N N . THR A 1 155 ? 32.123 -6.036 -38.896 1.00 96.31 155 THR A N 1
ATOM 1288 C CA . THR A 1 155 ? 32.187 -7.118 -39.890 1.00 96.31 155 THR A CA 1
ATOM 1289 C C . THR A 1 155 ? 32.290 -6.590 -41.317 1.00 96.31 155 THR A C 1
ATOM 1291 O O . THR A 1 155 ? 33.077 -7.118 -42.102 1.00 96.31 155 THR A O 1
ATOM 1294 N N . ASP A 1 156 ? 31.574 -5.514 -41.646 1.00 97.31 156 ASP A N 1
ATOM 1295 C CA . ASP A 1 156 ? 31.610 -4.898 -42.973 1.00 97.31 156 ASP A CA 1
ATOM 1296 C C . ASP A 1 156 ? 33.002 -4.319 -43.275 1.00 97.31 156 ASP A C 1
ATOM 1298 O O . ASP A 1 156 ? 33.555 -4.537 -44.361 1.00 97.31 156 ASP A O 1
ATOM 1302 N N . LYS A 1 157 ? 33.630 -3.659 -42.292 1.00 96.00 157 LYS A N 1
ATOM 1303 C CA . LYS A 1 157 ? 35.011 -3.162 -42.403 1.00 96.00 157 LYS A CA 1
ATOM 1304 C C . LYS A 1 157 ? 36.023 -4.298 -42.563 1.00 96.00 157 LYS A C 1
ATOM 1306 O O . LYS A 1 157 ? 36.886 -4.222 -43.437 1.00 96.00 157 LYS A O 1
ATOM 1311 N N . GLU A 1 158 ? 35.911 -5.368 -41.775 1.00 96.62 158 GLU A N 1
ATOM 1312 C CA . GLU A 1 158 ? 36.801 -6.533 -41.885 1.00 96.62 158 GLU A CA 1
ATOM 1313 C C . GLU A 1 158 ? 36.680 -7.233 -43.245 1.00 96.62 158 GLU A C 1
ATOM 1315 O O . GLU A 1 158 ? 37.692 -7.602 -43.849 1.00 96.62 158 GLU A O 1
ATOM 1320 N N . LEU A 1 159 ? 35.456 -7.406 -43.754 1.00 95.88 159 LEU A N 1
ATOM 1321 C CA . LEU A 1 159 ? 35.215 -7.987 -45.076 1.00 95.88 159 LEU A CA 1
ATOM 1322 C C . LEU A 1 159 ? 35.796 -7.114 -46.188 1.00 95.88 159 LEU A C 1
ATOM 1324 O O . LEU A 1 159 ? 36.426 -7.638 -47.109 1.00 95.88 159 LEU A O 1
ATOM 1328 N N . THR A 1 160 ? 35.623 -5.797 -46.089 1.00 96.38 160 THR A N 1
ATOM 1329 C CA . THR A 1 160 ? 36.182 -4.837 -47.049 1.00 96.38 160 THR A CA 1
ATOM 1330 C C . THR A 1 160 ? 37.707 -4.914 -47.066 1.00 96.38 160 THR A C 1
ATOM 1332 O O . THR A 1 160 ? 38.299 -5.117 -48.127 1.00 96.38 160 THR A O 1
ATOM 1335 N N . TRP A 1 161 ? 38.346 -4.899 -45.893 1.00 95.25 161 TRP A N 1
ATOM 1336 C CA . TRP A 1 161 ? 39.799 -5.038 -45.776 1.00 95.25 161 TRP A CA 1
ATOM 1337 C C . TRP A 1 161 ? 40.321 -6.362 -46.359 1.00 95.25 161 TRP A C 1
ATOM 1339 O O . TRP A 1 161 ? 41.315 -6.372 -47.091 1.00 95.25 161 TRP A O 1
ATOM 1349 N N . LYS A 1 162 ? 39.641 -7.491 -46.094 1.00 95.06 162 LYS A N 1
ATOM 1350 C CA . LYS A 1 162 ? 40.011 -8.799 -46.670 1.00 95.06 162 LYS A CA 1
ATOM 1351 C C . LYS A 1 162 ? 39.929 -8.795 -48.198 1.00 95.06 162 LYS A C 1
ATOM 1353 O O . LYS A 1 162 ? 40.830 -9.322 -48.850 1.00 95.06 162 LYS A O 1
ATOM 1358 N N . ARG A 1 163 ? 38.884 -8.188 -48.771 1.00 94.50 163 ARG A N 1
ATOM 1359 C CA . ARG A 1 163 ? 38.720 -8.059 -50.230 1.00 94.50 163 ARG A CA 1
ATOM 1360 C C . ARG A 1 163 ? 39.836 -7.219 -50.850 1.00 94.50 163 ARG A C 1
ATOM 1362 O O . ARG A 1 163 ? 40.445 -7.650 -51.823 1.00 94.50 163 ARG A O 1
ATOM 1369 N N . GLU A 1 164 ? 40.150 -6.064 -50.267 1.00 93.62 164 GLU A N 1
ATOM 1370 C CA . GLU A 1 164 ? 41.240 -5.199 -50.742 1.00 93.62 164 GLU A CA 1
ATOM 1371 C C . GLU A 1 164 ? 42.606 -5.883 -50.676 1.00 93.62 164 GLU A C 1
ATOM 1373 O O . GLU A 1 164 ? 43.445 -5.702 -51.559 1.00 93.62 164 GLU A O 1
ATOM 1378 N N . ARG A 1 165 ? 42.853 -6.660 -49.617 1.00 92.75 165 ARG A N 1
ATOM 1379 C CA . ARG A 1 165 ? 44.084 -7.440 -49.481 1.00 92.75 165 ARG A CA 1
ATOM 1380 C C . ARG A 1 165 ? 44.188 -8.508 -50.568 1.00 92.75 165 ARG A C 1
ATOM 1382 O O . ARG A 1 165 ? 45.204 -8.568 -51.245 1.00 92.75 165 ARG A O 1
ATOM 1389 N N . TYR A 1 166 ? 43.121 -9.275 -50.787 1.00 92.31 166 TYR A N 1
ATOM 1390 C CA . TYR A 1 166 ? 43.078 -10.300 -51.831 1.00 92.31 166 TYR A CA 1
ATOM 1391 C C . TYR A 1 166 ? 43.356 -9.727 -53.230 1.00 92.31 166 TYR A C 1
ATOM 1393 O O . TYR A 1 166 ? 44.164 -10.276 -53.975 1.00 92.31 166 TYR A O 1
ATOM 1401 N N . VAL A 1 167 ? 42.749 -8.583 -53.571 1.00 91.69 167 VAL A N 1
ATOM 1402 C CA . VAL A 1 167 ? 43.007 -7.896 -54.849 1.00 91.69 167 VAL A CA 1
ATOM 1403 C C . VAL A 1 167 ? 44.473 -7.472 -54.967 1.00 91.69 167 VAL A C 1
ATOM 1405 O O . VAL A 1 167 ? 45.087 -7.691 -56.010 1.00 91.69 167 VAL A O 1
ATOM 1408 N N . ARG A 1 168 ? 45.055 -6.896 -53.905 1.00 88.56 168 ARG A N 1
ATOM 1409 C CA . ARG A 1 168 ? 46.476 -6.511 -53.890 1.00 88.56 168 ARG A CA 1
ATOM 1410 C C . ARG A 1 168 ? 47.403 -7.708 -54.090 1.00 88.56 168 ARG A C 1
ATOM 1412 O O . ARG A 1 168 ? 48.337 -7.604 -54.881 1.00 88.56 168 ARG A O 1
ATOM 1419 N N . ASP A 1 169 ? 47.125 -8.824 -53.424 1.00 88.06 169 ASP A N 1
ATOM 1420 C CA . ASP A 1 169 ? 47.943 -10.035 -53.504 1.00 88.06 169 ASP A CA 1
ATOM 1421 C C . ASP A 1 169 ? 47.903 -10.652 -54.918 1.00 88.06 169 ASP A C 1
ATOM 1423 O O . ASP A 1 169 ? 48.951 -11.008 -55.456 1.00 88.06 169 ASP A O 1
ATOM 1427 N N . ILE A 1 170 ? 46.734 -10.688 -55.576 1.00 87.94 170 ILE A N 1
ATOM 1428 C CA . ILE A 1 170 ? 46.619 -11.138 -56.978 1.00 87.94 170 ILE A CA 1
ATOM 1429 C C . IL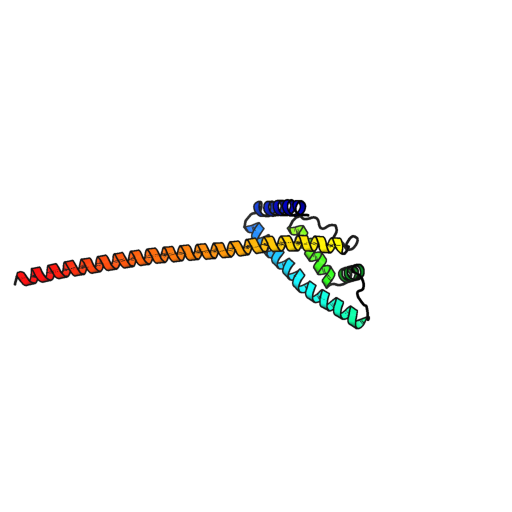E A 1 170 ? 47.417 -10.236 -57.922 1.00 87.94 170 ILE A C 1
ATOM 1431 O O . ILE A 1 170 ? 48.169 -10.725 -58.764 1.00 87.94 170 ILE A O 1
ATOM 1435 N N . VAL A 1 171 ? 47.257 -8.914 -57.801 1.00 83.81 171 VAL A N 1
ATOM 1436 C CA . VAL A 1 171 ? 47.962 -7.957 -58.669 1.00 83.81 171 VAL A CA 1
ATOM 1437 C C . VAL A 1 171 ? 49.476 -8.062 -58.478 1.00 83.81 171 VAL A C 1
ATOM 1439 O O . VAL A 1 171 ? 50.224 -7.935 -59.446 1.00 83.81 171 VAL A O 1
ATOM 1442 N N . ALA A 1 172 ? 49.941 -8.315 -57.252 1.00 79.00 172 ALA A N 1
ATOM 1443 C CA . ALA A 1 172 ? 51.354 -8.540 -56.969 1.00 79.00 172 ALA A CA 1
ATOM 1444 C C . ALA A 1 172 ? 51.873 -9.840 -57.607 1.00 79.00 172 ALA A C 1
ATOM 1446 O O . ALA A 1 172 ? 52.958 -9.829 -58.181 1.00 79.00 172 ALA A O 1
ATOM 1447 N N . GLN A 1 173 ? 51.097 -10.928 -57.573 1.00 75.56 173 GLN A N 1
ATOM 1448 C CA . GLN A 1 173 ? 51.463 -12.203 -58.206 1.00 75.56 173 GLN A CA 1
ATOM 1449 C C . GLN A 1 173 ? 51.525 -12.133 -59.737 1.00 75.56 173 GLN A C 1
ATOM 1451 O O . GLN A 1 173 ? 52.314 -12.848 -60.333 1.00 75.56 173 GLN A O 1
ATOM 1456 N N . GLN A 1 174 ? 50.733 -11.270 -60.379 1.00 69.94 174 GLN A N 1
ATOM 1457 C CA . GLN A 1 174 ? 50.749 -11.090 -61.840 1.00 69.94 174 GLN A CA 1
ATOM 1458 C C . GLN A 1 174 ? 51.916 -10.228 -62.358 1.00 69.94 174 GLN A C 1
ATOM 1460 O O . GLN A 1 174 ? 52.085 -10.094 -63.568 1.00 69.94 174 GLN A O 1
ATOM 1465 N N . ARG A 1 175 ? 52.684 -9.587 -61.465 1.00 58.91 175 ARG A N 1
ATOM 1466 C CA . ARG A 1 175 ? 53.840 -8.740 -61.817 1.00 58.91 175 ARG A CA 1
ATOM 1467 C C . ARG A 1 175 ? 55.191 -9.455 -61.687 1.00 58.91 175 ARG A C 1
ATOM 1469 O O . ARG A 1 175 ? 56.204 -8.850 -62.035 1.00 58.91 175 ARG A O 1
ATOM 1476 N N . TYR A 1 176 ? 55.191 -10.690 -61.190 1.00 53.88 176 TYR A N 1
ATOM 1477 C CA . TYR A 1 176 ? 56.329 -11.611 -61.176 1.00 53.88 176 TYR A CA 1
ATOM 1478 C C . TYR A 1 176 ? 56.136 -12.684 -62.246 1.00 53.88 176 TYR A C 1
ATOM 1480 O O . TYR A 1 176 ? 57.168 -13.145 -62.779 1.00 53.88 176 TYR A O 1
#

Radius of gyration: 32.52 Å; chains: 1; bounding box: 80×37×94 Å

Secondary structure (DSSP, 8-state):
-HHHHHHHHHHHHHHHHTS-HHHHHHHHHHHHHHHHHHHHHHHHHHHHHHHHHHHH------HHHHHHHHHHSHHHHHHHHHHHHHHHHTT---GGGSTTT--HHHHHHHHHHHHHHHHHHHHHHHHHHHHHHHHHHHHHHHHHHHHHHHHHHHHHHHHHHHHHHHHHHHHHHTT-

Sequence (176 aa):
MQEHVEKRSSRMESYFDSMSNEEREALADQLDSLFQVLVEEGQELYRDLALICKNENIELESDEQAIELMKESPSGQRILEACRDILSCLRMPSEDLNNENLSFDVLLQKLDEIANVWRQYRHSKDMEYVRKDLDMRERELEFKKDLLAWQKEKTDKELTWKRERYVRDIVAQQRY

pLDDT: mean 83.33, std 13.24, range [32.03, 97.88]